Protein AF-A0AAW9KGP6-F1 (afdb_monomer)

Radius of gyration: 21.81 Å; Cα contacts (8 Å, |Δi|>4): 99; chains: 1; bounding box: 54×18×60 Å

Solvent-accessible surface area (backbone atoms only — not comparable to full-atom values): 5533 Å² total; per-residue (Å²): 108,72,67,59,53,49,52,52,49,52,50,52,53,52,53,50,51,51,51,54,52,48,52,50,62,71,52,56,59,48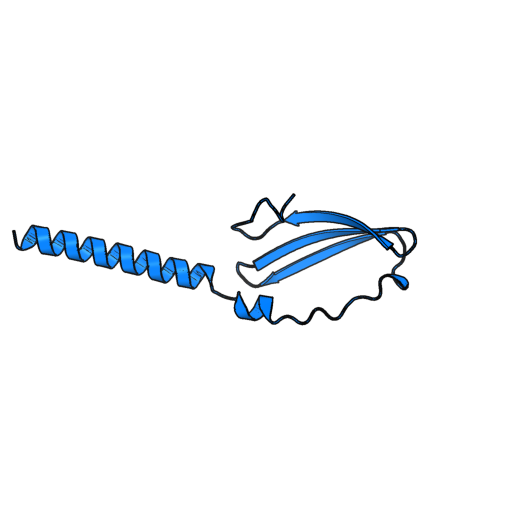,68,60,64,72,64,59,78,78,78,79,76,69,48,77,78,47,73,69,44,79,47,80,50,78,46,84,52,87,72,53,32,42,30,35,39,34,34,32,48,93,49,38,82,76,45,79,44,74,75,43,69,30,92,80,71,57,69,96,78,64,116

Structure (mmCIF, N/CA/C/O backbone):
data_AF-A0AAW9KGP6-F1
#
_entry.id   AF-A0AAW9KGP6-F1
#
loop_
_atom_site.group_PDB
_atom_site.id
_atom_site.type_symbol
_atom_site.label_atom_id
_atom_site.label_alt_id
_atom_site.label_comp_id
_atom_site.label_asym_id
_atom_site.label_entity_id
_atom_site.label_seq_id
_atom_site.pdbx_PDB_ins_code
_atom_site.Cartn_x
_atom_site.Cartn_y
_atom_site.Cartn_z
_atom_site.occupancy
_atom_site.B_iso_or_equiv
_atom_site.auth_seq_id
_atom_site.auth_comp_id
_atom_site.auth_asym_id
_atom_site.auth_atom_id
_atom_site.pdbx_PDB_model_num
ATOM 1 N N . MET A 1 1 ? 34.890 5.304 -34.657 1.00 62.03 1 MET A N 1
ATOM 2 C CA . MET A 1 1 ? 33.693 6.157 -34.445 1.00 62.03 1 MET A CA 1
ATOM 3 C C . MET A 1 1 ? 32.379 5.385 -34.566 1.00 62.03 1 MET A C 1
ATOM 5 O O . MET A 1 1 ? 31.680 5.299 -33.570 1.00 62.03 1 MET A O 1
ATOM 9 N N . LYS A 1 2 ? 32.043 4.760 -35.708 1.00 77.69 2 LYS A N 1
ATOM 10 C CA . LYS A 1 2 ? 30.748 4.059 -35.894 1.00 77.69 2 LYS A CA 1
ATOM 11 C C . LYS A 1 2 ? 30.453 2.969 -34.844 1.00 77.69 2 LYS A C 1
ATOM 13 O O . LYS A 1 2 ? 29.326 2.868 -34.383 1.00 77.69 2 LYS A O 1
ATOM 18 N N . THR A 1 3 ? 31.450 2.182 -34.440 1.00 85.88 3 THR A N 1
ATOM 19 C CA . THR A 1 3 ? 31.306 1.120 -33.422 1.00 85.88 3 THR A CA 1
ATOM 20 C C . THR A 1 3 ? 31.064 1.678 -32.021 1.00 85.88 3 THR A C 1
ATOM 22 O O . THR A 1 3 ? 30.192 1.189 -31.317 1.00 85.88 3 THR A O 1
ATOM 25 N N . PHE A 1 4 ? 31.769 2.750 -31.651 1.00 90.81 4 PHE A N 1
ATOM 26 C CA . PHE A 1 4 ? 31.557 3.458 -30.387 1.00 90.81 4 PHE A CA 1
ATOM 27 C C . PHE A 1 4 ? 30.138 4.034 -30.296 1.00 90.81 4 PHE A C 1
ATOM 29 O O . PHE A 1 4 ? 29.442 3.796 -29.315 1.00 90.81 4 PHE A O 1
ATOM 36 N N . PHE A 1 5 ? 29.663 4.697 -31.357 1.00 92.94 5 PHE A N 1
ATOM 37 C CA . PHE A 1 5 ? 28.289 5.207 -31.410 1.00 92.94 5 PHE A CA 1
ATOM 38 C C . PHE A 1 5 ? 27.235 4.094 -31.326 1.00 92.94 5 PHE A C 1
ATOM 40 O O . PHE A 1 5 ? 26.214 4.285 -30.675 1.00 92.94 5 PHE A O 1
ATOM 47 N N . LYS A 1 6 ? 27.478 2.919 -31.924 1.00 93.38 6 LYS A N 1
ATOM 48 C CA . LYS A 1 6 ? 26.581 1.756 -31.792 1.00 93.38 6 LYS A CA 1
ATOM 49 C C . LYS A 1 6 ? 26.507 1.241 -30.352 1.00 93.38 6 LYS A C 1
ATOM 51 O O . LYS A 1 6 ? 25.413 0.967 -29.872 1.00 93.38 6 LYS A O 1
ATOM 56 N N . ILE A 1 7 ? 27.648 1.136 -29.668 1.00 94.38 7 ILE A N 1
ATOM 57 C CA . ILE A 1 7 ? 27.709 0.696 -28.265 1.00 94.38 7 ILE A CA 1
ATOM 58 C C . ILE A 1 7 ? 26.990 1.705 -27.365 1.00 94.38 7 ILE A C 1
ATOM 60 O O . ILE A 1 7 ? 26.152 1.315 -26.556 1.00 94.38 7 ILE A O 1
ATOM 64 N N . LEU A 1 8 ? 27.256 2.999 -27.558 1.00 95.75 8 LEU A N 1
ATOM 65 C CA . LEU A 1 8 ? 26.598 4.065 -26.808 1.00 95.75 8 LEU A CA 1
ATOM 66 C C . LEU A 1 8 ? 25.078 4.052 -27.022 1.00 95.75 8 LEU A C 1
ATOM 68 O O . LEU A 1 8 ? 24.323 4.122 -26.058 1.00 95.75 8 LEU A O 1
ATOM 72 N N . MET A 1 9 ? 24.624 3.889 -28.268 1.00 95.81 9 MET A N 1
ATOM 73 C CA . MET A 1 9 ? 23.197 3.797 -28.590 1.00 95.81 9 MET A CA 1
ATOM 74 C C . MET A 1 9 ? 22.541 2.571 -27.942 1.00 95.81 9 MET A C 1
ATOM 76 O O . MET A 1 9 ? 21.444 2.673 -27.401 1.00 95.81 9 MET A O 1
ATOM 80 N N . SER A 1 10 ? 23.222 1.421 -27.947 1.00 96.06 10 SER A N 1
ATOM 81 C CA . SER A 1 10 ? 22.728 0.205 -27.294 1.00 96.06 10 SER A CA 1
ATOM 82 C C . SER A 1 10 ? 22.603 0.374 -25.778 1.00 96.06 10 SER A C 1
ATOM 84 O O . SER A 1 10 ? 21.635 -0.103 -25.193 1.00 96.06 10 SER A O 1
ATOM 86 N N . LEU A 1 11 ? 23.558 1.059 -25.142 1.00 96.88 11 LEU A N 1
ATOM 87 C CA . LEU A 1 11 ? 23.509 1.376 -23.712 1.00 96.88 11 LEU A CA 1
ATOM 88 C C . LEU A 1 11 ? 22.343 2.307 -23.382 1.00 96.88 11 LEU A C 1
ATOM 90 O O . LEU A 1 11 ? 21.601 2.039 -22.442 1.00 96.88 11 LEU A O 1
ATOM 94 N N . ILE A 1 12 ? 22.147 3.363 -24.174 1.00 97.19 12 ILE A N 1
ATOM 95 C CA . ILE A 1 12 ? 21.022 4.290 -24.000 1.00 97.19 12 ILE A CA 1
ATOM 96 C C . ILE A 1 12 ? 19.693 3.544 -24.136 1.00 97.19 12 ILE A C 1
ATOM 98 O O . ILE A 1 12 ? 18.809 3.719 -23.301 1.00 97.19 12 ILE A O 1
ATOM 102 N N . LEU A 1 13 ? 19.562 2.674 -25.142 1.00 97.19 13 LEU A N 1
ATOM 103 C CA . LEU A 1 13 ? 18.352 1.880 -25.343 1.00 97.19 13 LEU A CA 1
ATOM 104 C C . LEU A 1 13 ? 18.084 0.933 -24.164 1.00 97.19 13 LEU A C 1
ATOM 106 O O . LEU A 1 13 ? 16.944 0.815 -23.721 1.00 97.19 13 LEU A O 1
ATOM 110 N N . LEU A 1 14 ? 19.128 0.298 -23.624 1.00 97.50 14 LEU A N 1
ATOM 111 C CA . LEU A 1 14 ? 19.011 -0.558 -22.444 1.00 97.50 14 LEU A CA 1
ATOM 112 C C . LEU A 1 14 ? 18.555 0.236 -21.213 1.00 97.50 14 LEU A C 1
ATOM 114 O O . LEU A 1 14 ? 17.630 -0.186 -20.521 1.00 97.50 14 LEU A O 1
ATOM 118 N N . PHE A 1 15 ? 19.159 1.400 -20.963 1.00 97.56 15 PHE A N 1
ATOM 119 C CA . PHE A 1 15 ? 18.733 2.284 -19.877 1.00 97.56 15 PHE A CA 1
ATOM 120 C C . PHE A 1 15 ? 17.280 2.722 -20.042 1.00 97.56 15 PHE A C 1
ATOM 122 O O . PHE A 1 15 ? 16.529 2.700 -19.070 1.00 97.56 15 PHE A O 1
ATOM 129 N N . LEU A 1 16 ? 16.865 3.059 -21.265 1.00 97.62 16 LEU A N 1
ATOM 130 C CA . LEU A 1 16 ? 15.488 3.443 -21.561 1.00 97.62 16 LEU A CA 1
ATOM 131 C C . LEU A 1 16 ? 14.507 2.305 -21.242 1.00 97.62 16 LEU A C 1
ATOM 133 O O . LEU A 1 16 ? 13.484 2.542 -20.606 1.00 97.62 16 LEU A O 1
ATOM 137 N N . LEU A 1 17 ? 14.838 1.067 -21.623 1.00 97.25 17 LEU A N 1
ATOM 138 C CA . LEU A 1 17 ? 14.024 -0.114 -21.320 1.00 97.25 17 LEU A CA 1
ATOM 139 C C . LEU A 1 17 ? 13.876 -0.340 -19.813 1.00 97.25 17 LEU A C 1
ATOM 141 O O . LEU A 1 17 ? 12.766 -0.573 -19.337 1.00 97.25 17 LEU A O 1
ATOM 145 N N . ILE A 1 18 ? 14.972 -0.222 -19.059 1.00 97.38 18 ILE A N 1
ATOM 146 C CA . ILE A 1 18 ? 14.947 -0.339 -17.594 1.00 97.38 18 ILE A CA 1
ATOM 147 C C . ILE A 1 18 ? 14.083 0.770 -16.989 1.00 97.38 18 ILE A C 1
ATOM 149 O O . ILE A 1 18 ? 13.278 0.502 -16.100 1.00 97.38 18 ILE A O 1
ATOM 153 N N . PHE A 1 19 ? 14.208 2.003 -17.484 1.00 96.75 19 PHE A N 1
ATOM 154 C CA . PHE A 1 19 ? 13.463 3.144 -16.960 1.00 96.75 19 PHE A CA 1
ATOM 155 C C . PHE A 1 19 ? 11.956 3.002 -17.200 1.00 96.75 19 PHE A C 1
ATOM 157 O O . PHE A 1 19 ? 11.159 3.163 -16.277 1.00 96.75 19 PHE A O 1
ATOM 164 N N . VAL A 1 20 ? 11.562 2.629 -18.421 1.00 96.69 20 VAL A N 1
ATOM 165 C CA . VAL A 1 20 ? 10.157 2.386 -18.778 1.00 96.69 20 VAL A CA 1
ATOM 166 C C . VAL A 1 20 ? 9.592 1.211 -17.981 1.00 96.69 20 VAL A C 1
ATOM 168 O O . VAL A 1 20 ? 8.511 1.330 -17.406 1.00 96.69 20 VAL A O 1
ATOM 171 N N . GLY A 1 21 ? 10.336 0.104 -17.883 1.00 96.06 21 GLY A N 1
ATOM 172 C CA . GLY A 1 21 ? 9.937 -1.052 -17.080 1.00 96.06 21 GLY A CA 1
ATOM 173 C C . GLY A 1 21 ? 9.787 -0.710 -15.596 1.00 96.06 21 GLY A C 1
ATOM 174 O O . GLY A 1 21 ? 8.812 -1.115 -14.965 1.00 96.06 21 GLY A O 1
ATOM 175 N N . GLY A 1 22 ? 10.700 0.099 -15.057 1.00 93.25 22 GLY A N 1
ATOM 176 C CA . GLY A 1 22 ? 10.647 0.599 -13.686 1.00 93.25 22 GLY A CA 1
ATOM 177 C C . GLY A 1 22 ? 9.412 1.460 -13.427 1.00 93.25 22 GLY A C 1
ATOM 178 O O . GLY A 1 22 ? 8.672 1.192 -12.483 1.00 93.25 22 GLY A O 1
ATOM 179 N N . ILE A 1 23 ? 9.129 2.444 -14.288 1.00 93.00 23 ILE A N 1
ATOM 180 C CA . ILE A 1 23 ? 7.929 3.291 -14.166 1.00 93.00 23 ILE A CA 1
ATOM 181 C C . ILE A 1 23 ? 6.656 2.447 -14.264 1.00 93.00 23 ILE A C 1
ATOM 183 O O . ILE A 1 23 ? 5.725 2.639 -13.478 1.00 93.00 23 ILE A O 1
ATOM 187 N N . PHE A 1 24 ? 6.611 1.492 -15.194 1.00 92.94 24 PHE A N 1
ATOM 188 C CA . PHE A 1 24 ? 5.467 0.598 -15.344 1.00 92.94 24 PHE A CA 1
ATOM 189 C C . PHE A 1 24 ? 5.247 -0.246 -14.083 1.00 92.94 24 PHE A C 1
ATOM 191 O O . PHE A 1 24 ? 4.138 -0.296 -13.555 1.00 92.94 24 PHE A O 1
ATOM 198 N N . TYR A 1 25 ? 6.310 -0.848 -13.545 1.00 90.81 25 TYR A N 1
ATOM 199 C CA . TYR A 1 25 ? 6.238 -1.615 -12.304 1.00 90.81 25 TYR A CA 1
ATOM 200 C C . TYR A 1 25 ? 5.781 -0.753 -11.119 1.00 90.81 25 TYR A C 1
ATOM 202 O O . TYR A 1 25 ? 4.919 -1.172 -10.347 1.00 90.81 25 TYR A O 1
ATOM 210 N N . LEU A 1 26 ? 6.311 0.468 -10.991 1.00 89.75 26 LEU A N 1
ATOM 211 C CA . LEU A 1 26 ? 5.961 1.373 -9.898 1.00 89.75 26 LEU A CA 1
ATOM 212 C C . LEU A 1 26 ? 4.513 1.889 -9.992 1.00 89.75 26 LEU A C 1
ATOM 214 O O . LEU A 1 26 ? 3.862 2.061 -8.965 1.00 89.75 26 LEU A O 1
ATOM 218 N N . SER A 1 27 ? 3.992 2.128 -11.192 1.00 89.81 27 SER A N 1
ATOM 219 C CA . SER A 1 27 ? 2.624 2.638 -11.388 1.00 89.81 27 SER A CA 1
ATOM 220 C C . SER A 1 27 ? 1.549 1.545 -11.394 1.00 89.81 27 SER A C 1
ATOM 222 O O . SER A 1 27 ? 0.362 1.847 -11.241 1.00 89.81 27 SER A O 1
ATOM 224 N N . ARG A 1 28 ? 1.938 0.272 -11.532 1.00 90.81 28 ARG A N 1
ATOM 225 C CA . ARG A 1 28 ? 1.010 -0.862 -11.573 1.00 90.81 28 ARG A CA 1
ATOM 226 C C . ARG A 1 28 ? 0.116 -0.902 -10.330 1.00 90.81 28 ARG A C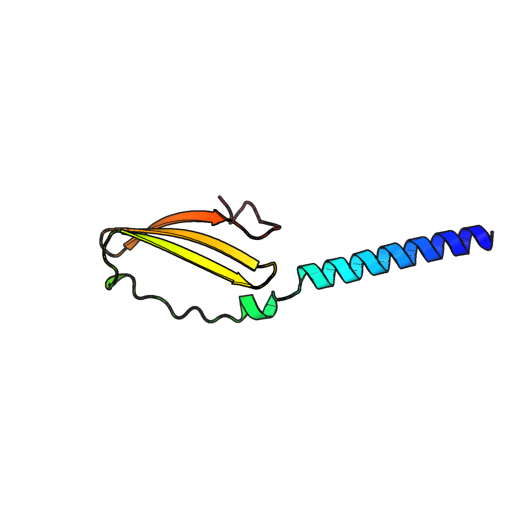 1
ATOM 228 O O . ARG A 1 28 ? 0.607 -0.915 -9.204 1.00 90.81 28 ARG A O 1
ATOM 235 N N . GLY A 1 29 ? -1.199 -0.937 -10.544 1.00 88.75 29 GLY A N 1
ATOM 236 C CA . GLY A 1 29 ? -2.212 -1.022 -9.486 1.00 88.75 29 GLY A CA 1
ATOM 237 C C . GLY A 1 29 ? -2.482 0.282 -8.725 1.00 88.75 29 GLY A C 1
ATOM 238 O O . GLY A 1 29 ? -3.405 0.314 -7.919 1.00 88.75 29 GLY A O 1
ATOM 239 N N . LEU A 1 30 ? -1.747 1.375 -8.985 1.00 90.19 30 LEU A N 1
ATOM 240 C CA . LEU A 1 30 ? -1.926 2.642 -8.257 1.00 90.19 30 LEU A CA 1
ATOM 241 C C . LEU A 1 30 ? -3.337 3.217 -8.435 1.00 90.19 30 LEU A C 1
ATOM 243 O O . LEU A 1 30 ? -3.979 3.596 -7.462 1.00 90.19 30 LEU A O 1
ATOM 247 N N . ASN A 1 31 ? -3.826 3.261 -9.676 1.00 89.69 31 ASN A N 1
ATOM 248 C CA . ASN A 1 31 ? -5.156 3.799 -9.974 1.00 89.69 31 ASN A CA 1
ATOM 249 C C . ASN A 1 31 ? -6.265 2.967 -9.325 1.00 89.69 31 ASN A C 1
ATOM 251 O O . ASN A 1 31 ? -7.240 3.528 -8.841 1.00 89.69 31 ASN A O 1
ATOM 255 N N . GLU A 1 32 ? -6.092 1.644 -9.292 1.00 90.06 32 GLU A N 1
ATOM 256 C CA . GLU A 1 32 ? -7.039 0.722 -8.666 1.00 90.06 32 GLU A CA 1
ATOM 257 C C . GLU A 1 32 ? -7.121 1.014 -7.168 1.00 90.06 32 GLU A C 1
ATOM 259 O O . GLU A 1 32 ? -8.211 1.301 -6.680 1.00 90.06 32 GLU A O 1
ATOM 264 N N . VAL A 1 33 ? -5.977 1.087 -6.473 1.00 87.44 33 VAL A N 1
ATOM 265 C CA . VAL A 1 33 ? -5.925 1.411 -5.037 1.00 87.44 33 VAL A CA 1
ATOM 266 C C . VAL A 1 33 ? -6.489 2.806 -4.741 1.00 87.44 33 VAL A C 1
ATOM 268 O O . VAL A 1 33 ? -7.271 2.957 -3.807 1.00 87.44 33 VAL A O 1
ATOM 271 N N . MET A 1 34 ? -6.160 3.826 -5.545 1.00 87.12 34 MET A N 1
ATOM 272 C CA . MET A 1 34 ? -6.699 5.182 -5.345 1.00 87.12 34 MET A CA 1
ATOM 273 C C . MET A 1 34 ? -8.207 5.285 -5.604 1.00 87.12 34 MET A C 1
ATOM 275 O O . MET A 1 34 ? -8.849 6.203 -5.100 1.00 87.12 34 MET A O 1
ATOM 279 N N . SER A 1 35 ? -8.773 4.371 -6.393 1.00 89.44 35 SER A N 1
ATOM 280 C CA . SER A 1 35 ? -10.208 4.337 -6.688 1.00 89.44 35 SER A CA 1
ATOM 281 C C . SER A 1 35 ? -11.036 3.577 -5.649 1.00 89.44 35 SER A C 1
ATOM 283 O O . SER A 1 35 ? -12.265 3.572 -5.739 1.00 89.44 35 SER A O 1
ATOM 285 N N . ILE A 1 36 ? -10.392 2.941 -4.662 1.00 87.31 36 ILE A N 1
ATOM 286 C CA . ILE A 1 36 ? -11.096 2.197 -3.618 1.00 87.31 36 ILE A CA 1
ATOM 287 C C . ILE A 1 36 ? -11.920 3.168 -2.780 1.00 87.31 36 ILE A C 1
ATOM 289 O O . ILE A 1 36 ? -11.398 4.020 -2.061 1.00 87.31 36 ILE A O 1
ATOM 293 N N . SER A 1 37 ? -13.237 2.995 -2.847 1.00 83.00 37 SER A N 1
ATOM 294 C CA . SER A 1 37 ? -14.148 3.639 -1.917 1.00 83.00 37 SER A CA 1
ATOM 295 C C . SER A 1 37 ? -14.057 2.924 -0.574 1.00 83.00 37 SER A C 1
ATOM 297 O O . SER A 1 37 ? -14.451 1.764 -0.437 1.00 83.00 37 SER A O 1
ATOM 299 N N . LEU A 1 38 ? -13.513 3.616 0.423 1.00 79.88 38 LEU A N 1
ATOM 300 C CA . LEU A 1 38 ? -13.559 3.153 1.800 1.00 79.88 38 LEU A CA 1
ATOM 301 C C . LEU A 1 38 ? -14.968 3.410 2.333 1.00 79.88 38 LEU A C 1
ATOM 303 O O . LEU A 1 38 ? -15.296 4.519 2.755 1.00 79.88 38 LEU A O 1
ATOM 307 N N . ASN A 1 39 ? -15.809 2.376 2.312 1.00 79.06 39 ASN A N 1
ATOM 308 C CA . ASN A 1 39 ? -17.048 2.396 3.077 1.00 79.06 3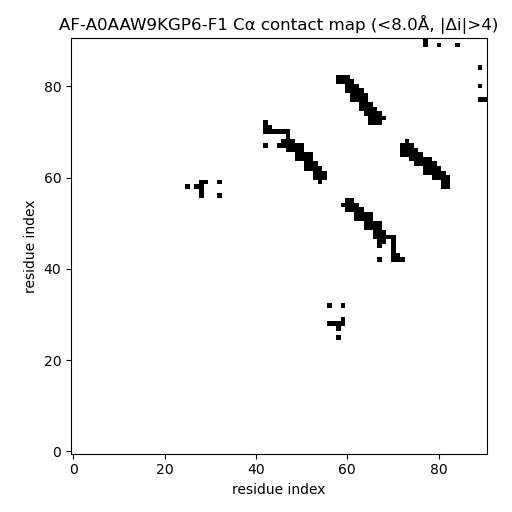9 ASN A CA 1
ATOM 309 C C . ASN A 1 39 ? -16.662 2.459 4.557 1.00 79.06 39 ASN A C 1
ATOM 311 O O . ASN A 1 39 ? -16.118 1.501 5.105 1.00 79.06 39 ASN A O 1
ATOM 315 N N . GLY A 1 40 ? -16.873 3.624 5.173 1.00 73.88 40 GLY A N 1
ATOM 316 C CA . GLY A 1 40 ? -16.497 3.868 6.559 1.00 73.88 40 GLY A CA 1
ATOM 317 C C . GLY A 1 40 ? -17.102 2.819 7.487 1.00 73.88 40 GLY A C 1
ATOM 318 O O . GLY A 1 40 ? -18.295 2.522 7.415 1.00 73.88 40 GLY A O 1
ATOM 319 N N . ILE A 1 41 ? -16.271 2.257 8.361 1.00 81.12 41 ILE A N 1
ATOM 320 C CA . ILE A 1 41 ? -16.731 1.370 9.426 1.00 81.12 41 ILE A CA 1
ATOM 321 C C . ILE A 1 41 ? -17.254 2.248 10.563 1.00 81.12 41 ILE A C 1
ATOM 323 O O . ILE A 1 41 ? -16.600 3.205 10.979 1.00 81.12 41 ILE A O 1
ATOM 327 N N . ASP A 1 42 ? -18.435 1.920 11.077 1.00 85.81 42 ASP A N 1
ATOM 328 C CA . ASP A 1 42 ? -19.005 2.594 12.239 1.00 85.81 42 ASP A CA 1
ATOM 329 C C . ASP A 1 42 ? -18.318 2.104 13.522 1.00 85.81 42 ASP A C 1
ATOM 331 O O . ASP A 1 42 ? -18.701 1.091 14.109 1.00 85.81 42 ASP A O 1
ATOM 335 N N . ILE A 1 43 ? -17.286 2.836 13.950 1.00 83.06 43 ILE A N 1
ATOM 336 C CA 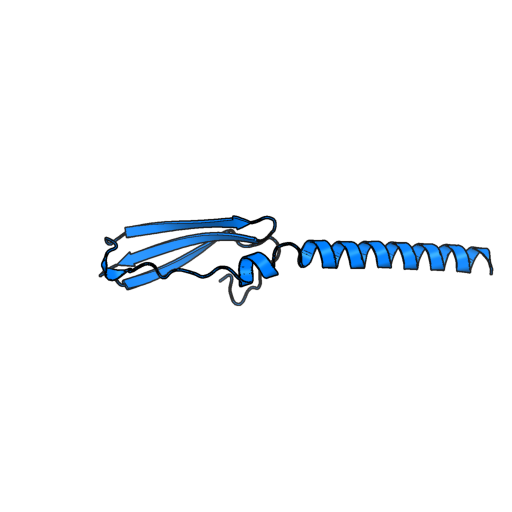. ILE A 1 43 ? -16.470 2.527 15.137 1.00 83.06 43 ILE A CA 1
ATOM 337 C C . ILE A 1 43 ? -17.323 2.502 16.414 1.00 83.06 43 ILE A C 1
ATOM 339 O O . ILE A 1 43 ? -16.995 1.792 17.360 1.00 83.06 43 ILE A O 1
ATOM 343 N N . SER A 1 44 ? -18.465 3.202 16.440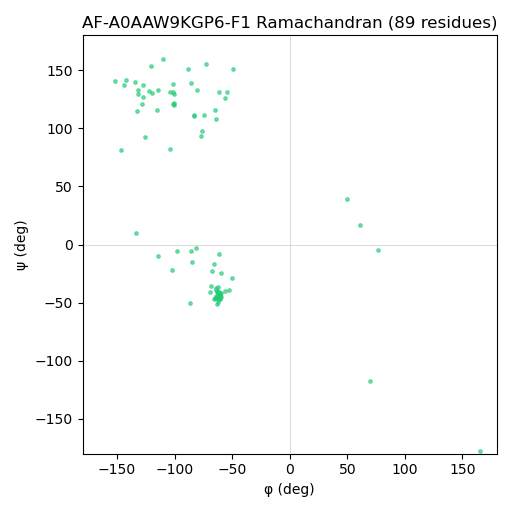 1.00 82.81 44 SER A N 1
ATOM 344 C CA . SER A 1 44 ? -19.346 3.230 17.614 1.00 82.81 44 SER A CA 1
ATOM 345 C C . SER A 1 44 ? -19.992 1.878 17.944 1.00 82.81 44 SER A C 1
ATOM 347 O O . SER A 1 44 ? -20.489 1.687 19.061 1.00 82.81 44 SER A O 1
ATOM 349 N N . LYS A 1 45 ? -19.970 0.954 16.973 1.00 87.88 45 LYS A N 1
ATOM 350 C CA . LYS A 1 45 ? -20.468 -0.422 17.070 1.00 87.88 45 LYS A CA 1
ATOM 351 C C . LYS A 1 45 ? -19.373 -1.450 17.348 1.00 87.88 45 LYS A C 1
ATOM 353 O O . LYS A 1 45 ? -19.698 -2.622 17.500 1.00 87.88 45 LYS A O 1
ATOM 358 N N . LEU A 1 46 ? -18.106 -1.039 17.364 1.00 88.62 46 LEU A N 1
ATOM 359 C CA . LEU A 1 46 ? -16.996 -1.923 17.694 1.00 88.62 46 LEU A CA 1
ATOM 360 C C . LEU A 1 46 ? -16.800 -1.959 19.206 1.00 88.62 46 LEU A C 1
ATOM 362 O O . LEU A 1 46 ? -16.858 -0.926 19.876 1.00 88.62 46 LEU A O 1
ATOM 366 N N . ASP A 1 47 ? -16.539 -3.155 19.719 1.00 91.88 47 ASP A N 1
ATOM 367 C CA . ASP A 1 47 ? -16.117 -3.330 21.100 1.00 91.88 47 ASP A CA 1
ATOM 368 C C . ASP A 1 47 ? -14.676 -2.846 21.280 1.00 91.88 47 ASP A C 1
ATOM 370 O O . ASP A 1 47 ? -13.870 -2.827 20.340 1.00 91.88 47 ASP A O 1
ATOM 374 N N . ASP A 1 48 ? -14.343 -2.477 22.512 1.00 93.69 48 ASP A N 1
ATOM 375 C CA . ASP A 1 48 ? -12.985 -2.103 22.879 1.00 93.69 48 ASP A CA 1
ATOM 376 C C . ASP A 1 48 ? -12.032 -3.290 22.667 1.00 93.69 48 ASP A C 1
ATOM 378 O O . ASP A 1 48 ? -12.289 -4.413 23.107 1.00 93.69 48 ASP A O 1
ATOM 382 N N . GLY A 1 49 ? -10.909 -3.049 21.995 1.00 92.38 49 GLY A N 1
ATOM 383 C CA . GLY A 1 49 ? -9.986 -4.114 21.626 1.00 92.38 49 GLY A CA 1
ATOM 384 C C . GLY A 1 49 ? -8.967 -3.709 20.571 1.00 92.38 49 GLY A C 1
ATOM 385 O O . GLY A 1 49 ? -8.914 -2.563 20.125 1.00 92.38 49 GLY A O 1
ATOM 386 N N . LYS A 1 50 ? -8.138 -4.681 20.183 1.00 93.38 50 LYS A N 1
ATOM 387 C CA . LYS A 1 50 ? -7.175 -4.544 19.090 1.00 93.38 50 LYS A CA 1
ATOM 388 C C . LYS A 1 50 ? -7.678 -5.278 17.858 1.00 93.38 50 LYS A C 1
ATOM 390 O O . LYS A 1 50 ? -8.045 -6.447 17.942 1.00 93.38 50 LYS A O 1
ATOM 395 N N . TYR A 1 51 ? -7.639 -4.597 16.725 1.00 91.31 51 TYR A N 1
ATOM 396 C CA . TYR A 1 51 ? -8.072 -5.096 15.430 1.00 91.31 51 TYR A CA 1
ATOM 397 C C . TYR A 1 51 ? -6.908 -5.008 14.456 1.00 91.31 51 TYR A C 1
ATOM 399 O O . TYR A 1 51 ? -6.269 -3.965 14.352 1.00 91.31 51 TYR A O 1
ATOM 407 N N . THR A 1 52 ? -6.642 -6.085 13.725 1.00 91.06 52 THR A N 1
ATOM 408 C CA . THR A 1 52 ? -5.631 -6.081 12.666 1.00 91.06 52 THR A CA 1
ATOM 409 C C . THR A 1 52 ? -6.323 -5.962 11.315 1.00 91.06 52 THR A C 1
ATOM 411 O O . THR A 1 52 ? -7.152 -6.799 10.958 1.00 91.06 52 THR A O 1
ATOM 414 N N . GLY A 1 53 ? -5.980 -4.912 10.575 1.00 88.62 53 GLY A N 1
ATOM 415 C CA . GLY A 1 53 ? -6.365 -4.713 9.186 1.00 88.62 53 GLY A CA 1
ATOM 416 C C . GLY A 1 53 ? -5.203 -5.058 8.263 1.00 88.62 53 GLY A C 1
ATOM 417 O O . GLY A 1 53 ? -4.056 -4.701 8.536 1.00 88.62 53 GLY A O 1
ATOM 418 N N . GLU A 1 54 ? -5.499 -5.735 7.162 1.00 89.94 54 GLU A N 1
ATOM 419 C CA . GLU A 1 54 ? -4.519 -6.074 6.136 1.00 89.94 54 GLU A CA 1
ATOM 420 C C . GLU A 1 54 ? -5.096 -5.763 4.759 1.00 89.94 54 GLU A C 1
ATOM 422 O O . GLU A 1 54 ? -6.280 -5.985 4.497 1.00 89.94 54 GLU A O 1
ATOM 427 N N . TYR A 1 55 ? -4.251 -5.219 3.893 1.00 88.81 55 TYR A N 1
ATOM 428 C CA . TYR A 1 55 ? -4.562 -4.958 2.501 1.00 88.81 55 TYR A CA 1
ATOM 429 C C . TYR A 1 55 ? -3.420 -5.481 1.636 1.00 88.81 55 TYR A C 1
ATOM 431 O O . TYR A 1 55 ? -2.264 -5.136 1.886 1.00 88.81 55 TYR A O 1
ATOM 439 N N . ASP A 1 56 ? -3.750 -6.275 0.619 1.00 88.69 56 ASP A N 1
ATOM 440 C CA . ASP A 1 56 ? -2.800 -6.829 -0.345 1.00 88.69 56 ASP A CA 1
ATOM 441 C C . ASP A 1 56 ? -3.328 -6.628 -1.766 1.00 88.69 56 ASP A C 1
ATOM 443 O O . ASP A 1 56 ? -4.363 -7.177 -2.152 1.00 88.69 56 ASP A O 1
ATOM 447 N N . HIS A 1 57 ? -2.610 -5.813 -2.541 1.00 87.25 57 HIS A N 1
ATOM 448 C CA . HIS A 1 57 ? -2.850 -5.655 -3.968 1.00 87.25 57 HIS A CA 1
ATOM 449 C C . HIS A 1 57 ? -1.546 -5.405 -4.731 1.00 87.25 57 HIS A C 1
ATOM 451 O O . HIS A 1 57 ? -1.167 -4.274 -5.065 1.00 87.25 57 HIS A O 1
ATOM 457 N N . GLY A 1 58 ? -0.823 -6.487 -5.016 1.00 85.88 58 GLY A N 1
ATOM 458 C CA . GLY A 1 58 ? 0.423 -6.435 -5.778 1.00 85.88 58 GLY A CA 1
ATOM 459 C C . GLY A 1 58 ? 1.541 -5.772 -4.976 1.00 85.88 58 GLY A C 1
ATOM 460 O O . GLY A 1 58 ? 1.942 -6.278 -3.939 1.00 85.88 58 GLY A O 1
ATOM 461 N N . ARG A 1 59 ? 2.077 -4.637 -5.446 1.00 86.00 59 ARG A N 1
ATOM 462 C CA . ARG A 1 59 ? 3.115 -3.894 -4.697 1.00 86.00 59 ARG A CA 1
ATOM 463 C C . ARG A 1 59 ? 2.553 -2.990 -3.590 1.00 86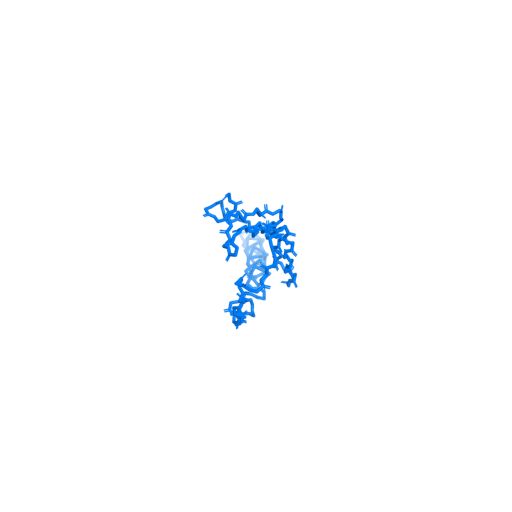.00 59 ARG A C 1
ATOM 465 O O . ARG A 1 59 ? 3.325 -2.313 -2.910 1.00 86.00 59 ARG A O 1
ATOM 472 N N . TRP A 1 60 ? 1.227 -2.922 -3.471 1.00 87.69 60 TRP A N 1
ATOM 473 C CA . TRP A 1 60 ? 0.508 -2.094 -2.509 1.00 87.69 60 TRP A CA 1
ATOM 474 C C . TRP A 1 60 ? -0.003 -2.981 -1.376 1.00 87.69 60 TRP A C 1
ATOM 476 O O . TRP A 1 60 ? -1.149 -3.417 -1.386 1.00 87.69 60 TRP A O 1
ATOM 486 N N . THR A 1 61 ? 0.870 -3.265 -0.419 1.00 87.69 61 THR A N 1
ATOM 487 C CA . THR A 1 61 ? 0.568 -4.057 0.774 1.00 87.69 61 THR A CA 1
ATOM 488 C C . THR A 1 61 ? 0.683 -3.184 2.016 1.00 87.69 61 THR A C 1
ATOM 490 O O . THR A 1 61 ? 1.673 -2.469 2.159 1.00 87.69 61 THR A O 1
ATOM 493 N N . ASN A 1 62 ? -0.295 -3.230 2.917 1.00 87.81 62 ASN A N 1
ATOM 494 C CA . ASN A 1 62 ? -0.188 -2.574 4.221 1.00 87.81 62 ASN A CA 1
ATOM 495 C C . ASN A 1 62 ? -0.845 -3.426 5.301 1.00 87.81 62 ASN A C 1
ATOM 497 O O . ASN A 1 62 ? -1.917 -3.996 5.087 1.00 87.81 62 ASN A O 1
ATOM 501 N N . LYS A 1 63 ? -0.227 -3.446 6.479 1.00 90.75 63 LYS A N 1
ATOM 502 C CA . LYS A 1 63 ? -0.762 -4.103 7.667 1.00 90.75 63 LYS A CA 1
ATOM 503 C C . LYS A 1 63 ? -0.784 -3.126 8.826 1.00 90.75 63 LYS A C 1
ATOM 505 O O . LYS A 1 63 ? 0.236 -2.519 9.146 1.00 90.75 63 LYS A O 1
ATOM 510 N N . LEU A 1 64 ? -1.945 -2.992 9.451 1.00 90.50 64 LEU A N 1
ATOM 511 C CA . LEU A 1 64 ? -2.199 -2.046 10.528 1.00 90.50 64 LEU A CA 1
ATOM 512 C C . LEU A 1 64 ? -2.791 -2.781 11.726 1.00 90.50 64 LEU A C 1
ATOM 514 O O . LEU A 1 64 ? -3.704 -3.588 11.572 1.00 90.50 64 LEU A O 1
ATOM 518 N N . ASP A 1 65 ? -2.324 -2.447 12.918 1.00 90.88 65 ASP A N 1
ATOM 519 C CA . ASP A 1 65 ? -3.025 -2.731 14.162 1.00 90.88 65 ASP A CA 1
ATOM 520 C C . ASP A 1 65 ? -3.721 -1.459 14.635 1.00 90.88 65 ASP A C 1
ATOM 522 O O . ASP A 1 65 ? -3.120 -0.391 14.703 1.00 90.88 65 ASP A O 1
ATOM 526 N N . ILE A 1 66 ? -4.991 -1.577 14.987 1.00 90.75 66 ILE A N 1
ATOM 527 C CA . ILE A 1 66 ? -5.816 -0.483 15.474 1.00 90.75 66 ILE A CA 1
ATOM 528 C C . ILE A 1 66 ? -6.295 -0.836 16.875 1.00 90.75 66 ILE A C 1
ATOM 530 O O . ILE A 1 66 ? -6.853 -1.914 17.082 1.00 90.75 66 ILE A O 1
ATOM 534 N N . THR A 1 67 ? -6.131 0.081 17.824 1.00 92.56 67 THR A N 1
ATOM 535 C CA . THR A 1 67 ? -6.735 -0.045 19.155 1.00 92.56 67 THR A CA 1
ATOM 536 C C . THR A 1 67 ? -7.987 0.827 19.223 1.00 92.56 67 THR A C 1
ATOM 538 O O . THR A 1 67 ? -7.916 2.044 19.031 1.00 92.56 67 THR A O 1
ATOM 541 N N . VAL A 1 68 ? -9.129 0.206 19.516 1.00 92.44 68 VAL A N 1
ATOM 542 C CA . VAL A 1 68 ? -10.391 0.884 19.835 1.00 92.44 68 VAL A CA 1
ATOM 543 C C . VAL A 1 68 ? -10.572 0.867 21.345 1.00 92.44 68 VAL A C 1
ATOM 545 O O . VAL A 1 68 ? -10.454 -0.182 21.981 1.00 92.44 68 VAL A O 1
ATOM 548 N N . LYS A 1 69 ? -10.853 2.031 21.924 1.00 91.00 69 LYS A N 1
ATOM 549 C CA . LYS A 1 69 ? -11.173 2.170 23.344 1.00 91.00 69 LYS A CA 1
ATOM 550 C C . LYS A 1 69 ? -12.230 3.241 23.527 1.00 91.00 69 LYS A C 1
ATOM 552 O O . LYS A 1 69 ? -12.125 4.300 22.918 1.00 91.00 69 LYS A O 1
ATOM 557 N N . ASN A 1 70 ? -13.219 3.009 24.383 1.00 89.19 70 ASN A N 1
ATOM 558 C CA . ASN A 1 70 ? -14.352 3.909 24.581 1.00 89.19 70 ASN A CA 1
ATOM 559 C C . ASN A 1 70 ? -15.020 4.318 23.254 1.00 89.19 70 ASN A C 1
ATOM 561 O O . ASN A 1 70 ? -15.390 5.483 23.087 1.00 89.19 70 ASN A O 1
ATOM 565 N N . LYS A 1 71 ? -15.147 3.381 22.301 1.00 86.00 71 LYS A N 1
ATOM 566 C CA . LYS A 1 71 ? -15.736 3.627 20.965 1.00 86.00 71 LYS A CA 1
ATOM 567 C C . LYS A 1 71 ? -15.005 4.671 20.106 1.00 86.00 71 LYS A C 1
ATOM 569 O O . LYS A 1 71 ? -15.564 5.167 19.127 1.00 86.00 71 LYS A O 1
ATOM 574 N N . ILE A 1 72 ? -13.766 5.007 20.456 1.00 85.12 72 ILE A N 1
ATOM 575 C CA . ILE A 1 72 ? -12.887 5.865 19.661 1.00 85.12 72 ILE A CA 1
ATOM 576 C C . ILE A 1 72 ? -11.618 5.110 19.283 1.00 85.12 72 ILE A C 1
ATOM 578 O O . ILE A 1 72 ? -11.185 4.180 19.962 1.00 85.12 72 ILE A O 1
ATOM 582 N N . LEU A 1 73 ? -11.022 5.525 18.172 1.00 86.75 73 LEU A N 1
ATOM 583 C CA . LEU A 1 73 ? -9.776 4.973 17.669 1.00 86.75 73 LEU A CA 1
ATOM 584 C C . LEU A 1 73 ? -8.627 5.672 18.404 1.00 86.75 73 LEU A C 1
ATOM 586 O O . LEU A 1 73 ? -8.450 6.882 18.265 1.00 86.75 73 LEU A O 1
ATOM 590 N N . THR A 1 74 ? -7.909 4.940 19.255 1.00 88.06 74 THR A N 1
ATOM 591 C CA . THR A 1 74 ? -6.905 5.527 20.159 1.00 88.06 74 THR A CA 1
ATOM 592 C C . THR A 1 74 ? -5.473 5.332 19.691 1.00 88.06 74 THR A C 1
ATOM 594 O O . THR A 1 74 ? -4.593 6.069 20.119 1.00 88.06 74 THR A O 1
ATOM 597 N N . GLU A 1 75 ? -5.226 4.333 18.849 1.00 88.19 75 GLU A N 1
ATOM 598 C CA . GLU A 1 75 ? -3.885 3.984 18.383 1.00 88.19 75 GLU A CA 1
ATOM 599 C C . GLU A 1 75 ? -3.969 3.345 16.998 1.00 88.19 75 GLU A C 1
ATOM 601 O O . GLU A 1 75 ? -4.870 2.541 16.741 1.00 88.19 75 GLU A O 1
ATOM 606 N N . ILE A 1 76 ? -3.019 3.694 16.132 1.00 87.81 76 ILE A N 1
ATOM 607 C CA . ILE A 1 76 ? -2.784 3.052 14.839 1.00 87.81 76 ILE A CA 1
ATOM 608 C C . ILE A 1 76 ? -1.302 2.697 14.798 1.00 87.81 76 ILE A C 1
ATOM 610 O O . ILE A 1 76 ? -0.452 3.572 14.921 1.00 87.81 76 ILE A O 1
ATOM 614 N N . LEU A 1 77 ? -1.008 1.415 14.632 1.00 84.81 77 LEU A N 1
ATOM 615 C CA . LEU A 1 77 ? 0.334 0.863 14.535 1.00 84.81 77 LEU A CA 1
ATOM 616 C C . LEU A 1 77 ? 0.521 0.282 13.141 1.00 84.81 77 LEU A C 1
ATOM 618 O O . LEU A 1 77 ? -0.149 -0.681 12.768 1.00 84.81 77 LEU A O 1
ATOM 622 N N . ILE A 1 78 ? 1.439 0.856 12.373 1.00 84.31 78 ILE A N 1
ATOM 623 C CA . ILE A 1 78 ? 1.780 0.357 11.044 1.00 84.31 78 ILE A CA 1
ATOM 624 C C . ILE A 1 78 ? 2.789 -0.781 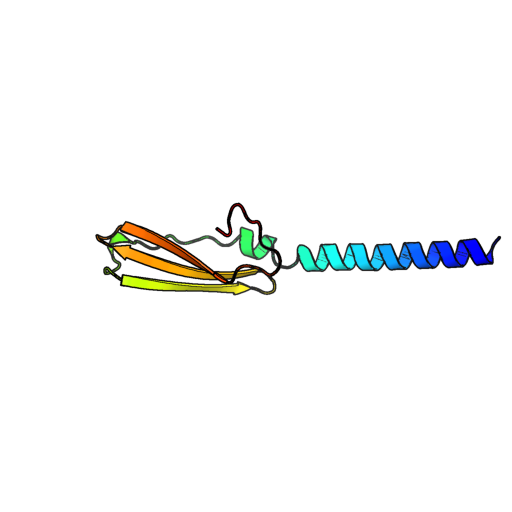11.210 1.00 84.31 78 ILE A C 1
ATOM 626 O O . ILE A 1 78 ? 3.913 -0.559 11.650 1.00 84.31 78 ILE A O 1
ATOM 630 N N . LYS A 1 79 ? 2.371 -2.016 10.916 1.00 79.69 79 LYS A N 1
ATOM 631 C CA . LYS A 1 79 ? 3.208 -3.217 11.069 1.00 79.69 79 LYS A CA 1
ATOM 632 C C . LYS A 1 79 ? 4.057 -3.489 9.841 1.00 79.69 79 LYS A C 1
ATOM 634 O O . LYS A 1 79 ? 5.256 -3.688 9.971 1.00 79.69 79 LYS A O 1
ATOM 639 N N . ASP A 1 80 ? 3.416 -3.486 8.676 1.00 75.50 80 ASP A N 1
ATOM 640 C CA . ASP A 1 80 ? 4.069 -3.717 7.393 1.00 75.50 80 ASP A CA 1
ATOM 641 C C . ASP A 1 80 ? 3.638 -2.634 6.415 1.00 75.50 80 ASP A C 1
ATOM 643 O O . ASP A 1 80 ? 2.449 -2.330 6.277 1.00 75.50 80 ASP A O 1
ATOM 647 N N . VAL A 1 81 ? 4.623 -2.066 5.731 1.00 74.62 81 VAL A N 1
ATOM 648 C CA . VAL A 1 81 ? 4.448 -1.017 4.730 1.00 74.62 81 VAL A CA 1
ATOM 649 C C . VAL A 1 81 ? 4.748 -1.549 3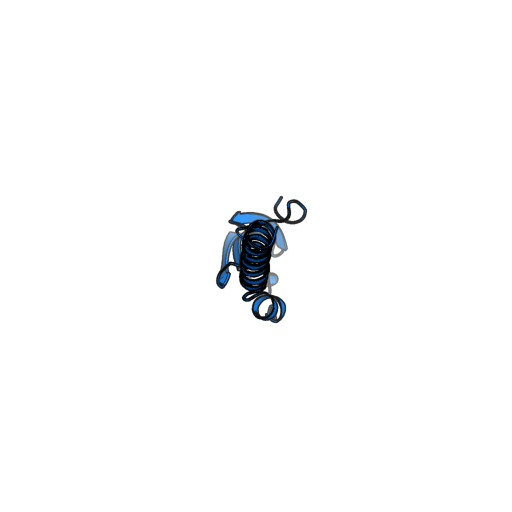.340 1.00 74.62 81 VAL A C 1
ATOM 651 O O . VAL A 1 81 ? 5.470 -2.530 3.155 1.00 74.62 81 VAL A O 1
ATOM 654 N N . VAL A 1 82 ? 4.223 -0.845 2.341 1.00 77.56 82 VAL A N 1
ATOM 655 C CA . VAL A 1 82 ? 4.567 -1.058 0.934 1.00 77.56 82 VAL A CA 1
ATOM 656 C C . VAL A 1 82 ? 6.086 -1.092 0.730 1.00 77.56 82 VAL A C 1
ATOM 658 O O . VAL A 1 82 ? 6.834 -0.397 1.415 1.00 77.56 82 VAL A O 1
ATOM 661 N N . THR A 1 83 ? 6.548 -1.830 -0.287 1.00 75.38 83 THR A N 1
ATOM 662 C CA . THR A 1 83 ? 7.983 -2.052 -0.581 1.00 75.38 83 THR A CA 1
ATOM 663 C C . THR A 1 83 ? 8.825 -0.770 -0.635 1.00 75.38 83 THR A C 1
ATOM 665 O O . THR A 1 83 ? 10.019 -0.797 -0.361 1.00 75.38 83 THR A O 1
ATOM 668 N N . PHE A 1 84 ? 8.211 0.355 -1.008 1.00 75.50 84 PHE A N 1
ATOM 669 C CA . PHE A 1 84 ? 8.840 1.672 -1.003 1.00 75.50 84 PHE A CA 1
ATOM 670 C C . PHE A 1 84 ? 7.966 2.624 -0.189 1.00 75.50 84 PHE A C 1
ATOM 672 O O . PHE A 1 84 ? 7.014 3.198 -0.723 1.00 75.50 84 PHE A O 1
ATOM 679 N N . SER A 1 85 ? 8.262 2.739 1.103 1.00 76.50 85 SER A N 1
ATOM 680 C CA . SER A 1 85 ? 7.490 3.543 2.045 1.00 76.50 85 SER A CA 1
ATOM 681 C C . SER A 1 85 ? 7.983 4.993 2.092 1.00 76.50 85 SER A C 1
ATOM 683 O O . SER A 1 85 ? 9.147 5.297 1.818 1.00 76.50 85 SER A O 1
ATOM 685 N N . LYS A 1 86 ? 7.072 5.919 2.406 1.00 77.88 86 LYS A N 1
ATOM 686 C CA . LYS A 1 86 ? 7.405 7.328 2.637 1.00 77.88 86 LYS A CA 1
ATOM 687 C C . LYS A 1 86 ? 7.449 7.555 4.152 1.00 77.88 86 LYS A C 1
ATOM 68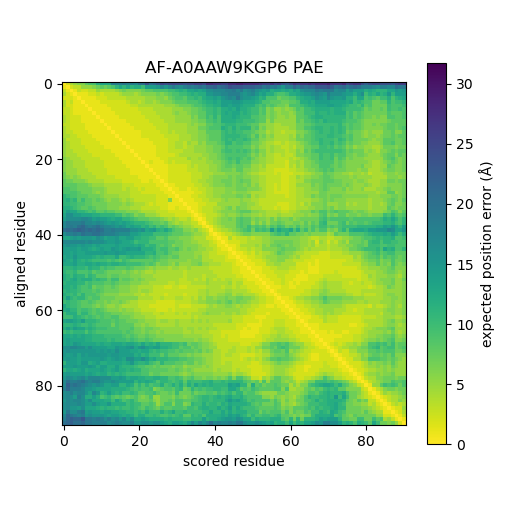9 O O . LYS A 1 86 ? 6.401 7.395 4.780 1.00 77.88 86 LYS A O 1
ATOM 694 N N . PRO A 1 87 ? 8.587 7.983 4.734 1.00 76.19 87 PRO A N 1
ATOM 695 C CA . PRO A 1 87 ? 8.733 8.106 6.189 1.00 76.19 87 PRO A CA 1
ATOM 696 C C . PRO A 1 87 ? 7.628 8.939 6.846 1.00 76.19 87 PRO A C 1
ATOM 698 O O . PRO A 1 87 ? 7.052 8.537 7.842 1.00 76.19 87 PRO A O 1
ATOM 701 N N . SER A 1 88 ? 7.202 10.030 6.196 1.00 76.00 88 SER A N 1
ATOM 702 C CA . SER A 1 88 ? 6.166 10.936 6.719 1.00 76.00 88 SER A CA 1
ATOM 703 C C . SER A 1 88 ? 4.781 10.311 6.953 1.00 76.00 88 SER A C 1
ATOM 705 O O . SER A 1 88 ? 3.887 11.016 7.405 1.00 76.00 88 SER A O 1
ATOM 707 N N . VAL A 1 89 ? 4.553 9.072 6.518 1.00 72.38 89 VAL A N 1
ATOM 708 C CA . VAL A 1 89 ? 3.290 8.336 6.703 1.00 72.38 89 VAL A CA 1
ATOM 709 C C . VAL A 1 89 ? 3.524 6.901 7.188 1.00 72.38 89 VAL A C 1
ATOM 711 O O . VAL A 1 89 ? 2.602 6.095 7.135 1.00 72.38 89 VAL A O 1
ATOM 714 N N . SER A 1 90 ? 4.759 6.567 7.575 1.00 68.44 90 SER A N 1
ATOM 715 C CA . SER A 1 90 ? 5.160 5.212 7.988 1.00 68.44 90 SER A CA 1
ATOM 716 C C . SER A 1 90 ? 5.554 5.123 9.466 1.00 68.44 90 SER A C 1
ATOM 718 O O . SER A 1 90 ? 5.727 4.007 9.948 1.00 68.44 90 SER A O 1
ATOM 720 N N . ASP A 1 91 ? 5.685 6.270 10.141 1.00 59.62 91 ASP A N 1
ATOM 721 C CA . ASP A 1 91 ? 6.090 6.416 11.546 1.00 59.62 91 ASP A CA 1
ATOM 722 C C . ASP A 1 91 ? 4.895 6.772 12.446 1.00 59.62 91 ASP A C 1
ATOM 724 O O . ASP A 1 91 ? 4.033 7.570 11.997 1.00 59.62 91 ASP A O 1
#

Sequence (91 aa):
MKTFFKILMSLILLFLLIFVGGIFYLSRGLNEVMSISLNGIDISKLDDGKYTGEYDHGRWTNKLDITVKNKILTEILIKDVVTFSKPSVSD

pLDDT: mean 87.3, std 7.82, range [59.62, 97.62]

Foldseek 3Di:
DVVVVVVVVVVVVVVVVVVVVVVCLVCPCVVVVVPDDPPDDQLQPDDFDKDWDWDDDRQATWIWIWGADPSDTDDIQTDDGGPDDDPVPHD

Organism: Clostridium perfringens (NCBI:txid1502)

Mean predicted aligned error: 6.95 Å

Secondary structure (DSSP, 8-state):
-HHHHHHHHHHHHHHHHHHHHHHHHHHTTHHHHHT-------GGGSPSEEEEEEEEETTEEEEEEEEEETTEEEEEEEEE--SS--GGGT-

Nearest PDB structures (foldseek):
  5t7v-assembly1_LR  TM=3.402E-01  e=2.265E+00  Staphylococcus aureus
  6uz7-assembly1_AD  TM=4.568E-01  e=7.019E+00  Kluyveromyces lactis